Protein AF-A0A3C0TCU0-F1 (afdb_monomer_lite)

Secondary structure (DSSP, 8-state):
-EEEEEEEEEEEEEETTEEEEEEEEEEEETT-SS-SEEEEEEEEEE--GGG-

Radius of gyration: 14.82 Å; chains: 1; bounding box: 39×12×38 Å

Structure (mmCIF, N/CA/C/O backbone):
data_AF-A0A3C0TCU0-F1
#
_entry.id   AF-A0A3C0TCU0-F1
#
loop_
_atom_site.group_PDB
_atom_site.id
_atom_site.type_symbol
_atom_site.label_atom_id
_atom_site.label_alt_id
_atom_site.label_comp_id
_atom_site.label_asym_id
_atom_site.label_entity_id
_atom_site.label_seq_id
_atom_site.pdbx_PDB_ins_code
_atom_site.Cartn_x
_atom_site.Cartn_y
_atom_site.Cartn_z
_atom_site.occupancy
_atom_site.B_iso_or_equiv
_atom_s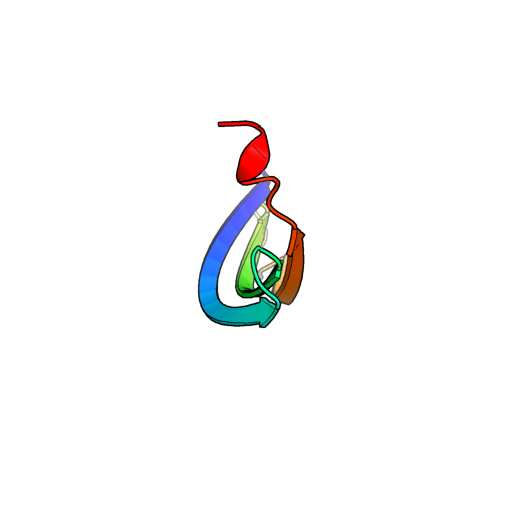ite.auth_seq_id
_atom_site.auth_comp_id
_atom_site.auth_asym_id
_atom_site.auth_atom_id
_atom_site.pdbx_PDB_model_num
ATOM 1 N N . GLN A 1 1 ? -2.899 4.059 18.519 1.00 95.00 1 GLN A N 1
ATOM 2 C CA . GLN A 1 1 ? -2.067 3.463 17.445 1.00 95.00 1 GLN A CA 1
ATOM 3 C C . GLN A 1 1 ? -2.635 3.842 16.070 1.00 95.00 1 GLN A C 1
ATOM 5 O O . GLN A 1 1 ? -3.846 4.008 15.970 1.00 95.00 1 GLN A O 1
ATOM 10 N N . VAL A 1 2 ? -1.808 3.964 15.020 1.00 97.94 2 VAL A N 1
ATOM 11 C CA . VAL A 1 2 ? -2.250 4.106 13.611 1.00 97.94 2 VAL A CA 1
ATOM 12 C C . VAL A 1 2 ? -1.789 2.875 12.831 1.00 97.94 2 VAL A C 1
ATOM 14 O O . VAL A 1 2 ? -0.634 2.474 12.975 1.00 97.94 2 VAL A O 1
ATOM 17 N N . ARG A 1 3 ? -2.667 2.265 12.025 1.00 98.19 3 ARG A N 1
ATOM 18 C CA . ARG A 1 3 ? -2.351 1.055 11.249 1.00 98.19 3 ARG A CA 1
ATOM 19 C C . ARG A 1 3 ? -2.858 1.171 9.817 1.00 98.19 3 ARG A C 1
ATOM 21 O O . ARG A 1 3 ? -4.037 1.426 9.600 1.00 98.19 3 ARG A O 1
ATOM 28 N N . GLY A 1 4 ? -1.973 0.933 8.853 1.00 98.00 4 GLY A N 1
ATOM 29 C CA . GLY A 1 4 ? -2.328 0.811 7.442 1.00 98.00 4 GLY A CA 1
ATOM 30 C C . GLY A 1 4 ? -2.331 -0.646 6.986 1.00 98.00 4 GLY A C 1
ATOM 31 O O . GLY A 1 4 ? -1.430 -1.408 7.330 1.00 98.00 4 GLY A O 1
ATOM 32 N N . ARG A 1 5 ? -3.331 -1.022 6.190 1.00 98.19 5 ARG A N 1
ATOM 33 C CA . ARG A 1 5 ? -3.372 -2.262 5.414 1.00 98.19 5 ARG A CA 1
ATOM 34 C C . ARG A 1 5 ? -3.275 -1.900 3.940 1.00 98.19 5 ARG A C 1
ATOM 36 O O . ARG A 1 5 ? -4.093 -1.127 3.447 1.00 98.19 5 ARG A O 1
ATOM 43 N N . PHE A 1 6 ? -2.298 -2.485 3.262 1.00 98.44 6 PHE A N 1
ATOM 44 C CA . PHE A 1 6 ? -2.011 -2.250 1.854 1.00 98.44 6 PHE A CA 1
ATOM 45 C C . PHE A 1 6 ? -2.149 -3.573 1.112 1.00 98.44 6 PHE A C 1
ATOM 47 O O . PHE A 1 6 ? -1.533 -4.565 1.501 1.00 98.44 6 PHE A O 1
ATOM 54 N N . VAL A 1 7 ? -2.962 -3.596 0.062 1.00 98.56 7 VAL A N 1
ATOM 55 C CA . VAL A 1 7 ? -3.065 -4.735 -0.855 1.00 98.56 7 VAL A CA 1
ATOM 56 C C . VAL A 1 7 ? -2.576 -4.272 -2.212 1.00 98.56 7 VAL A C 1
ATOM 58 O O . VAL A 1 7 ? -3.116 -3.303 -2.739 1.00 98.56 7 VAL A O 1
ATOM 61 N N . LEU A 1 8 ? -1.555 -4.932 -2.767 1.00 98.56 8 LEU A N 1
ATOM 62 C CA . LEU A 1 8 ? -1.122 -4.662 -4.136 1.00 98.56 8 LEU A CA 1
ATOM 63 C C . LEU A 1 8 ? -2.235 -5.110 -5.077 1.00 98.56 8 LEU A C 1
ATOM 65 O O . LEU A 1 8 ? -2.537 -6.297 -5.167 1.00 98.56 8 LEU A O 1
ATOM 69 N N . ALA A 1 9 ? -2.867 -4.146 -5.725 1.00 98.56 9 ALA A N 1
ATOM 70 C CA . ALA A 1 9 ? -4.043 -4.379 -6.539 1.00 98.56 9 ALA A CA 1
ATOM 71 C C . ALA A 1 9 ? -3.739 -4.309 -8.039 1.00 98.56 9 ALA A C 1
ATOM 73 O O . ALA A 1 9 ? -4.507 -4.846 -8.828 1.00 98.56 9 ALA A O 1
ATOM 74 N N . ASP A 1 10 ? 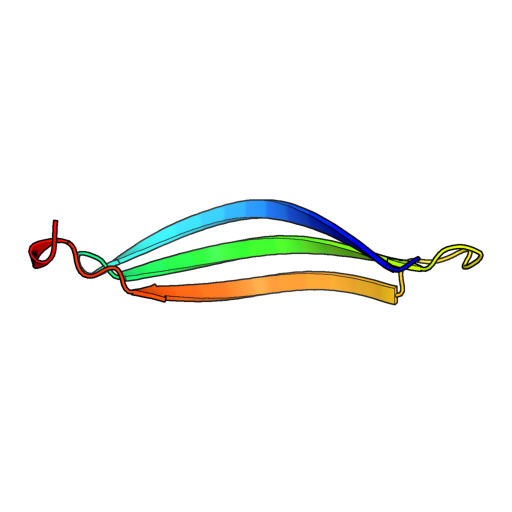-2.654 -3.640 -8.432 1.00 98.62 10 ASP A N 1
ATOM 75 C CA . ASP A 1 10 ? -2.099 -3.710 -9.784 1.00 98.62 10 ASP A CA 1
ATOM 76 C C . ASP A 1 10 ? -0.605 -3.353 -9.778 1.00 98.62 10 ASP A C 1
ATOM 78 O O . ASP A 1 10 ? -0.157 -2.560 -8.941 1.00 98.62 10 ASP A O 1
ATOM 82 N N . ALA A 1 11 ? 0.149 -3.922 -10.714 1.00 98.25 11 ALA A N 1
ATOM 83 C CA . ALA A 1 11 ? 1.565 -3.651 -10.921 1.00 98.25 11 ALA A CA 1
ATOM 84 C C . ALA A 1 11 ? 1.883 -3.691 -12.416 1.00 98.25 11 ALA A C 1
ATOM 86 O O . ALA A 1 11 ? 1.859 -4.751 -13.039 1.00 98.25 11 ALA A O 1
ATOM 87 N N . VAL A 1 12 ? 2.204 -2.527 -12.981 1.00 98.12 12 VAL A N 1
ATOM 88 C CA . VAL A 1 12 ? 2.480 -2.379 -14.412 1.00 98.12 12 VAL A CA 1
ATOM 89 C C . VAL A 1 12 ? 3.868 -1.802 -14.612 1.00 98.12 12 VAL A C 1
ATOM 91 O O . VAL A 1 12 ? 4.131 -0.657 -14.240 1.00 98.12 12 VAL A O 1
ATOM 94 N N . GLU A 1 13 ? 4.742 -2.555 -15.267 1.00 97.50 13 GLU A N 1
ATOM 95 C CA . GLU A 1 13 ? 6.000 -2.020 -15.776 1.00 97.50 13 GLU A CA 1
ATOM 96 C C . GLU A 1 13 ? 5.714 -1.152 -17.008 1.00 97.50 13 GLU A C 1
ATOM 98 O O . GLU A 1 13 ? 5.289 -1.636 -18.057 1.00 97.50 13 GLU A O 1
ATOM 103 N N . ARG A 1 14 ? 5.884 0.168 -16.879 1.00 96.12 14 ARG A N 1
ATOM 104 C CA . ARG A 1 14 ? 5.619 1.112 -17.982 1.00 96.12 14 ARG A CA 1
ATOM 105 C C . ARG A 1 14 ? 6.823 1.286 -18.901 1.00 96.12 14 ARG A C 1
ATOM 107 O O . ARG A 1 14 ? 6.654 1.660 -20.061 1.00 96.12 14 ARG A O 1
ATOM 114 N N . LYS A 1 15 ? 8.019 1.091 -18.352 1.00 95.44 15 LYS A N 1
ATOM 115 C CA . LYS A 1 15 ? 9.338 1.107 -18.997 1.00 95.44 15 LYS A CA 1
ATOM 116 C C . LYS A 1 15 ? 10.245 0.172 -18.194 1.00 95.44 15 LYS A C 1
ATOM 118 O O . LYS A 1 15 ? 9.929 -0.015 -17.020 1.00 95.44 15 LYS A O 1
ATOM 123 N N . PRO A 1 16 ? 11.353 -0.331 -18.770 1.00 95.50 16 PRO A N 1
ATOM 124 C CA . PRO A 1 16 ? 12.344 -1.077 -18.002 1.00 95.50 16 PRO A CA 1
ATOM 125 C C . PRO A 1 16 ? 12.660 -0.362 -16.688 1.00 95.50 16 PRO A C 1
ATOM 127 O O . PRO A 1 16 ? 12.886 0.853 -16.690 1.00 95.50 16 PRO A O 1
ATOM 130 N N . ASP A 1 17 ? 12.558 -1.106 -15.589 1.00 94.88 17 ASP A N 1
ATOM 131 C CA . ASP A 1 17 ? 12.830 -0.653 -14.222 1.00 94.88 17 ASP A CA 1
ATOM 132 C C . ASP A 1 17 ? 11.861 0.414 -13.671 1.00 94.88 17 ASP A C 1
ATOM 134 O O . ASP A 1 17 ? 12.058 0.934 -12.573 1.00 94.88 17 ASP A O 1
ATOM 138 N N . GLN A 1 18 ? 10.770 0.741 -14.374 1.00 97.19 18 GLN A N 1
ATOM 139 C CA . GLN A 1 18 ? 9.763 1.711 -13.925 1.00 97.19 18 GLN A CA 1
ATOM 140 C C . GLN A 1 18 ? 8.391 1.066 -13.757 1.00 97.19 18 GLN A C 1
ATOM 142 O O . GLN A 1 18 ? 7.666 0.812 -14.724 1.00 97.19 18 GLN A O 1
ATOM 147 N N . TRP A 1 19 ? 7.986 0.908 -12.504 1.00 98.12 19 TRP A N 1
ATOM 148 C CA . TRP A 1 19 ? 6.756 0.237 -12.111 1.00 98.12 19 TRP A CA 1
ATOM 149 C C . TRP A 1 19 ? 5.716 1.228 -11.606 1.00 98.12 19 TRP A C 1
ATOM 151 O O . TRP A 1 19 ? 5.941 1.947 -10.636 1.00 98.12 19 TRP A O 1
ATOM 161 N N . LEU A 1 20 ? 4.545 1.251 -12.238 1.00 98.50 20 LEU A N 1
ATOM 162 C CA . LEU A 1 20 ? 3.360 1.893 -11.687 1.00 98.50 20 LEU A CA 1
ATOM 163 C C . LEU A 1 20 ? 2.614 0.870 -10.828 1.00 98.50 20 LEU A C 1
ATOM 165 O O . LEU A 1 20 ? 2.028 -0.081 -11.342 1.00 98.50 20 LEU A O 1
ATOM 169 N N . LEU A 1 21 ? 2.641 1.076 -9.518 1.00 98.62 21 LEU A N 1
ATOM 170 C CA . LEU A 1 21 ? 1.985 0.227 -8.534 1.00 98.62 21 LEU A CA 1
ATOM 171 C C . LEU A 1 21 ? 0.713 0.906 -8.047 1.00 98.62 21 LEU A C 1
ATOM 173 O O . LEU A 1 21 ? 0.709 2.099 -7.737 1.00 98.62 21 LEU A O 1
ATOM 177 N N . SER A 1 22 ? -0.364 0.139 -7.948 1.00 98.75 22 SER A N 1
ATOM 178 C CA . SER A 1 22 ? -1.601 0.582 -7.319 1.00 98.75 22 SER A CA 1
ATOM 179 C C . SER A 1 22 ? -1.913 -0.288 -6.114 1.00 98.75 22 SER A C 1
ATOM 181 O O . SER A 1 22 ? -2.015 -1.508 -6.237 1.00 98.75 22 SER A O 1
ATOM 183 N N . TYR A 1 23 ? -2.133 0.340 -4.966 1.00 98.81 23 TYR A N 1
ATOM 184 C CA . TYR A 1 23 ? -2.530 -0.330 -3.738 1.00 98.81 23 TYR A CA 1
ATOM 185 C C . TYR A 1 23 ? -3.942 0.062 -3.338 1.00 98.81 23 TYR A C 1
ATOM 187 O O . TYR A 1 23 ? -4.273 1.246 -3.308 1.00 98.81 23 TYR A O 1
ATOM 195 N N . ASP A 1 24 ? -4.741 -0.919 -2.941 1.00 98.75 24 ASP A N 1
ATOM 196 C CA . ASP A 1 24 ? -5.947 -0.645 -2.171 1.00 98.75 24 ASP A CA 1
ATOM 197 C C . ASP A 1 24 ? -5.536 -0.494 -0.704 1.00 98.75 24 ASP A C 1
ATOM 199 O O . ASP A 1 24 ? -4.983 -1.414 -0.089 1.00 98.75 24 ASP A O 1
ATOM 203 N N . VAL A 1 25 ? -5.757 0.702 -0.159 1.00 98.69 25 VAL A N 1
ATOM 204 C CA . VAL A 1 25 ? -5.264 1.110 1.157 1.00 98.69 25 VAL A CA 1
ATOM 205 C C . VAL A 1 25 ? -6.426 1.370 2.097 1.00 98.69 25 VAL A C 1
ATOM 207 O O . VAL A 1 25 ? -7.377 2.083 1.774 1.00 98.69 25 VAL A O 1
ATOM 210 N N . THR A 1 26 ? -6.326 0.813 3.299 1.00 98.69 26 THR A N 1
ATOM 211 C CA . THR A 1 26 ? -7.199 1.143 4.426 1.00 98.69 26 THR A CA 1
ATOM 212 C C . THR A 1 26 ? -6.338 1.555 5.611 1.00 98.69 26 THR A C 1
ATOM 214 O O . THR A 1 26 ? -5.448 0.804 6.003 1.00 98.69 26 THR A O 1
ATOM 217 N N . VAL A 1 27 ? -6.593 2.729 6.189 1.00 98.56 27 VAL A N 1
ATOM 218 C CA . VAL A 1 27 ? -5.906 3.204 7.399 1.00 98.56 27 VAL A CA 1
ATOM 219 C C . VAL A 1 27 ? -6.907 3.341 8.532 1.00 98.56 27 VAL A C 1
ATOM 221 O O . VAL A 1 27 ? -7.927 4.015 8.395 1.00 98.56 27 VAL A O 1
ATOM 224 N N . GLU A 1 28 ? -6.589 2.726 9.662 1.00 98.50 28 GLU A N 1
ATOM 225 C CA . GLU A 1 28 ? -7.391 2.728 10.879 1.00 98.50 28 GLU A CA 1
ATOM 226 C C . GLU A 1 28 ? -6.642 3.440 12.009 1.00 98.50 28 GLU A C 1
ATOM 228 O O . GLU A 1 28 ? -5.408 3.395 12.097 1.00 98.50 28 GLU A O 1
ATOM 233 N N . ILE A 1 29 ? -7.405 4.078 12.894 1.00 98.44 29 ILE A N 1
ATOM 234 C CA . ILE A 1 29 ? -6.905 4.687 14.125 1.00 98.44 29 ILE A CA 1
ATOM 235 C C . ILE A 1 29 ? -7.587 3.972 15.286 1.00 98.44 29 ILE A C 1
ATOM 237 O O . ILE A 1 29 ? -8.805 3.813 15.303 1.00 98.44 29 ILE A O 1
ATOM 241 N N . GLU A 1 30 ? -6.794 3.531 16.253 1.00 98.12 30 GLU A N 1
ATOM 242 C CA . GLU A 1 30 ? -7.295 2.882 17.463 1.00 98.12 30 GLU A CA 1
ATOM 243 C C . GLU A 1 30 ? -8.360 3.738 18.168 1.00 98.12 30 GLU A C 1
ATOM 245 O O . GLU A 1 30 ? -8.195 4.947 18.334 1.00 98.12 30 GLU A O 1
ATOM 250 N N . GLY A 1 31 ? -9.464 3.104 18.570 1.00 97.88 31 GLY A N 1
ATOM 251 C CA . GLY A 1 31 ? -10.596 3.773 19.216 1.00 97.88 31 GLY A CA 1
ATOM 252 C C . GLY A 1 31 ? -11.548 4.507 18.264 1.00 97.88 31 GLY A C 1
ATOM 253 O O . GLY A 1 31 ? -12.584 4.988 18.716 1.00 97.88 31 GLY A O 1
ATOM 254 N N . GLN A 1 32 ? -11.254 4.576 16.960 1.00 98.19 32 GLN A N 1
ATOM 255 C CA . GLN A 1 32 ? -12.177 5.118 15.960 1.00 98.19 32 GLN A CA 1
ATOM 256 C C . GLN A 1 32 ? -13.033 4.009 15.342 1.00 98.19 32 GLN A C 1
ATOM 258 O O . GLN A 1 32 ? -12.550 2.923 15.034 1.00 98.19 32 GLN A O 1
ATOM 263 N N . SER A 1 33 ? -14.319 4.293 15.133 1.00 96.56 33 SER A N 1
ATOM 264 C CA . SER A 1 33 ? -15.281 3.331 14.574 1.00 96.56 33 SER A CA 1
ATOM 265 C C . SER A 1 33 ? -15.261 3.247 13.048 1.00 96.56 33 SER A C 1
ATOM 267 O O . SER A 1 33 ? -15.855 2.336 12.473 1.00 96.56 33 SER A O 1
ATOM 269 N N . LYS A 1 34 ? -14.604 4.199 12.378 1.00 97.88 34 LYS A N 1
ATOM 270 C CA . LYS A 1 34 ? -14.483 4.252 10.920 1.00 97.88 34 LYS A CA 1
ATOM 271 C C . LYS A 1 34 ? -13.017 4.400 10.518 1.00 97.88 34 LYS A C 1
ATOM 273 O O . LYS A 1 34 ? -12.263 5.054 11.244 1.00 97.88 34 LYS A O 1
ATOM 278 N N . PRO A 1 35 ? -12.614 3.849 9.359 1.00 98.19 35 PRO A N 1
ATOM 279 C CA . PRO A 1 35 ? -11.283 4.087 8.827 1.00 98.19 35 PRO A CA 1
ATOM 280 C C . PRO A 1 35 ? -11.044 5.580 8.601 1.00 98.19 35 PRO A C 1
ATOM 282 O O . PRO A 1 35 ? -11.938 6.302 8.157 1.00 98.19 35 PRO A O 1
ATOM 285 N N . ALA A 1 36 ? -9.819 6.024 8.864 1.00 98.31 36 ALA A N 1
ATOM 286 C CA . ALA A 1 36 ? -9.377 7.374 8.541 1.00 98.31 36 ALA A CA 1
ATOM 287 C C . ALA A 1 36 ? -9.151 7.542 7.030 1.00 98.31 36 ALA A C 1
ATOM 289 O O . ALA A 1 36 ? -9.373 8.622 6.491 1.00 98.31 36 ALA A O 1
ATOM 290 N N . ILE A 1 37 ? -8.720 6.474 6.346 1.00 98.44 37 ILE A N 1
ATOM 291 C CA . ILE A 1 37 ? -8.497 6.464 4.896 1.00 98.44 37 ILE A CA 1
ATOM 292 C C . ILE A 1 37 ? -9.026 5.157 4.313 1.00 98.44 37 ILE A C 1
ATOM 294 O O . ILE A 1 37 ? -8.726 4.078 4.823 1.00 98.44 37 ILE A O 1
ATOM 298 N N . VAL A 1 38 ? -9.757 5.264 3.205 1.00 98.31 38 VAL A N 1
ATOM 299 C CA . VAL A 1 38 ? -10.010 4.176 2.253 1.00 98.31 38 VAL A CA 1
ATOM 300 C C . VAL A 1 38 ? -9.742 4.751 0.868 1.00 9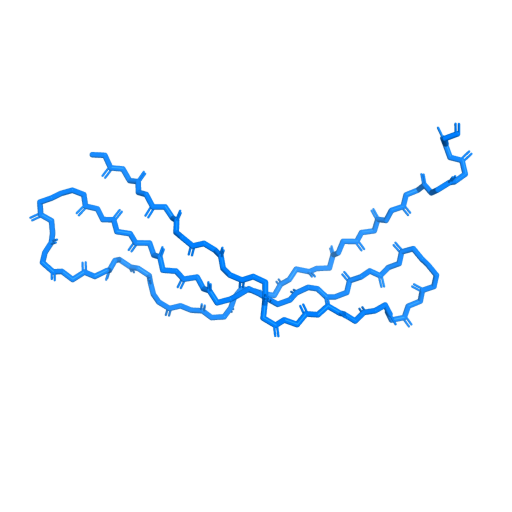8.31 38 VAL A C 1
ATOM 302 O O . VAL A 1 38 ? -10.430 5.684 0.457 1.00 98.31 38 VAL A O 1
ATOM 305 N N . ALA A 1 39 ? -8.709 4.267 0.181 1.00 98.56 39 ALA A N 1
ATOM 306 C CA . ALA A 1 39 ? -8.260 4.868 -1.073 1.00 98.56 39 ALA A CA 1
ATOM 307 C C . ALA A 1 39 ? -7.506 3.882 -1.972 1.00 98.56 39 ALA A C 1
ATOM 309 O O . ALA A 1 39 ? -6.998 2.862 -1.508 1.00 98.56 39 ALA A O 1
ATOM 310 N N . ARG A 1 40 ? -7.377 4.252 -3.252 1.00 98.50 40 ARG A N 1
ATOM 311 C CA . ARG A 1 40 ? -6.399 3.678 -4.181 1.00 98.50 40 ARG A CA 1
ATOM 312 C C . ARG A 1 40 ? -5.137 4.540 -4.157 1.00 98.50 40 ARG A C 1
ATOM 314 O O . ARG A 1 40 ? -5.172 5.686 -4.600 1.00 98.50 40 ARG A O 1
ATOM 321 N N . TRP A 1 41 ? -4.039 4.011 -3.631 1.00 98.44 41 TRP A N 1
ATOM 322 C CA . TRP A 1 41 ? -2.740 4.681 -3.622 1.00 98.44 41 TRP A CA 1
ATOM 323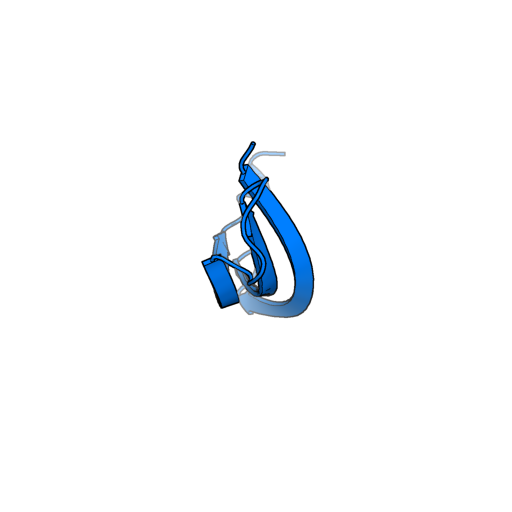 C C . TRP A 1 41 ? -1.960 4.278 -4.869 1.00 98.44 41 TRP A C 1
ATOM 325 O O . TRP A 1 41 ? -1.676 3.101 -5.064 1.00 98.44 41 TRP A O 1
ATOM 335 N N . ILE A 1 42 ? -1.602 5.253 -5.704 1.00 98.25 42 ILE A N 1
ATOM 336 C CA . ILE A 1 42 ? -0.806 5.036 -6.916 1.00 98.25 42 ILE A CA 1
ATOM 337 C C . ILE A 1 42 ? 0.622 5.535 -6.674 1.00 98.25 42 ILE A C 1
ATOM 339 O O . ILE A 1 42 ? 0.812 6.680 -6.266 1.00 98.25 42 ILE A O 1
ATOM 343 N N . THR A 1 43 ? 1.612 4.686 -6.939 1.00 97.94 43 THR A N 1
ATOM 344 C CA . THR A 1 43 ? 3.039 4.987 -6.769 1.00 97.94 43 THR A CA 1
ATOM 345 C C . THR A 1 43 ? 3.794 4.628 -8.043 1.00 97.94 43 THR A C 1
ATOM 347 O O . THR A 1 43 ? 3.589 3.551 -8.594 1.00 97.94 43 THR A O 1
ATOM 350 N N . LEU A 1 44 ? 4.686 5.508 -8.504 1.00 97.81 44 LEU A N 1
ATOM 351 C CA . LEU A 1 44 ? 5.684 5.166 -9.517 1.00 97.81 44 LEU A CA 1
ATOM 352 C C . LEU A 1 44 ? 6.991 4.817 -8.801 1.00 97.81 44 L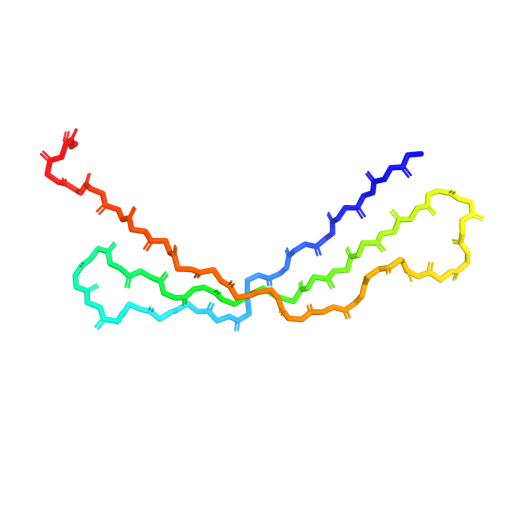EU A C 1
ATOM 354 O O . LEU A 1 44 ? 7.583 5.674 -8.148 1.00 97.81 44 LEU A O 1
ATOM 358 N N . GLN A 1 45 ? 7.421 3.568 -8.916 1.00 97.00 45 GLN A N 1
ATOM 359 C CA . GLN A 1 45 ? 8.684 3.078 -8.389 1.00 97.00 45 GLN A CA 1
ATOM 360 C C . GLN A 1 45 ? 9.694 2.968 -9.530 1.00 97.00 45 GLN A C 1
ATOM 362 O O . GLN A 1 45 ? 9.395 2.381 -10.567 1.00 97.00 45 GLN A O 1
ATOM 367 N N . ILE A 1 46 ? 10.874 3.551 -9.337 1.00 95.62 46 ILE A N 1
ATOM 368 C CA . ILE A 1 46 ? 11.996 3.477 -10.275 1.00 95.62 46 ILE A CA 1
ATOM 369 C C . ILE A 1 46 ? 13.073 2.640 -9.594 1.00 95.62 46 ILE A C 1
ATOM 371 O O . ILE A 1 46 ? 13.509 2.980 -8.494 1.00 95.62 46 ILE A O 1
ATOM 375 N N . LEU A 1 47 ? 13.431 1.524 -10.214 1.00 92.75 47 LEU A N 1
ATOM 376 C CA . LEU A 1 47 ? 14.513 0.647 -9.797 1.00 92.75 47 LEU A CA 1
ATOM 377 C C . LEU A 1 47 ? 15.791 1.059 -10.537 1.00 92.75 47 LEU A C 1
ATOM 379 O O . LEU A 1 47 ? 15.731 1.571 -11.652 1.00 92.75 47 LEU A O 1
ATOM 383 N N . ASP A 1 48 ? 16.936 0.860 -9.896 1.00 87.12 48 ASP A N 1
ATOM 384 C CA . ASP A 1 48 ? 18.244 0.975 -10.536 1.00 87.12 48 ASP A CA 1
ATOM 385 C C . ASP A 1 48 ? 18.892 -0.409 -10.498 1.00 87.12 48 ASP A C 1
ATOM 387 O O . ASP A 1 48 ? 19.520 -0.801 -9.514 1.00 87.12 48 ASP A O 1
ATOM 391 N N . THR A 1 49 ? 18.614 -1.195 -11.535 1.00 76.56 49 THR A N 1
ATOM 392 C CA . THR A 1 49 ? 19.005 -2.607 -11.607 1.00 76.56 49 THR A CA 1
ATOM 393 C C . THR A 1 49 ? 20.473 -2.776 -12.022 1.00 76.56 49 THR A C 1
ATOM 395 O O . THR A 1 49 ? 21.040 -3.842 -11.806 1.00 76.56 49 THR A O 1
ATOM 398 N N . GLU A 1 50 ? 21.127 -1.730 -12.543 1.00 77.56 50 GLU A N 1
ATOM 399 C CA . GLU A 1 50 ? 22.566 -1.752 -12.865 1.00 77.56 50 GLU A CA 1
ATOM 400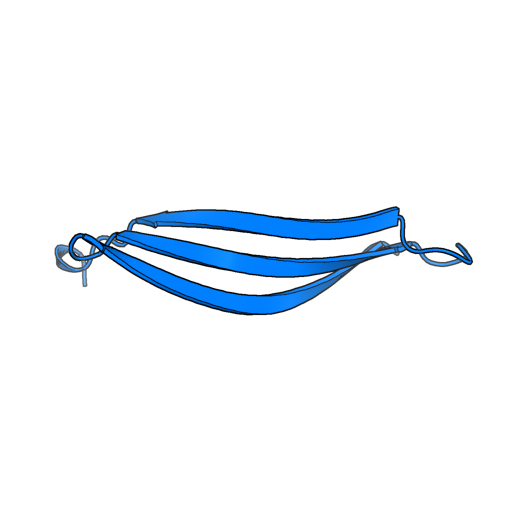 C C . GLU A 1 50 ? 23.466 -1.581 -11.626 1.00 77.56 50 GLU A C 1
ATOM 402 O O . GLU A 1 50 ? 24.675 -1.795 -11.705 1.00 77.56 50 GLU A O 1
ATOM 407 N N . ALA A 1 51 ? 22.892 -1.216 -10.474 1.00 68.06 51 ALA A N 1
ATOM 408 C CA . ALA A 1 51 ? 23.602 -1.049 -9.206 1.00 68.06 51 ALA A CA 1
ATOM 409 C C . ALA A 1 51 ? 23.658 -2.325 -8.330 1.00 68.06 51 ALA A C 1
ATOM 411 O O . ALA A 1 51 ? 24.135 -2.256 -7.191 1.00 68.06 51 ALA A O 1
ATOM 412 N N . LEU A 1 52 ? 23.156 -3.463 -8.831 1.00 59.94 52 LEU A N 1
ATOM 413 C CA . LEU A 1 52 ? 23.162 -4.782 -8.175 1.00 59.94 52 LEU A CA 1
ATOM 414 C C . LEU A 1 52 ? 24.263 -5.692 -8.734 1.00 59.94 52 LEU A C 1
ATOM 416 O O . LEU A 1 52 ? 24.854 -6.436 -7.917 1.00 59.94 52 LEU A O 1
#

Sequence (52 aa):
QVRGRFVLADAVERKPDQWLLSYDVTVEIEGQSKPAIVARWITLQILDTEAL

pLDDT: mean 95.45, std 7.7, range [59.94, 98.81]

Foldseek 3Di:
DKDKDWDFPDWDDPDVQKIWTWIQMWMPDPPDPGTPDGDIDIDIGGDDPVVD